Protein AF-A0AA43Z9T1-F1 (afdb_monomer_lite)

Sequence (81 aa):
MHVFVPCNAETPLWLVADEATDHRLEAQYTSLVSEPYEEAFAVLRGTPGPQLDCPGCRDFPGSFRVSEIIEYRLAEAGDCR

Organism: NCBI:txid353

Structure (mmCIF, N/CA/C/O backbone):
data_AF-A0AA43Z9T1-F1
#
_entry.id   AF-A0AA43Z9T1-F1
#
loop_
_atom_site.group_PDB
_atom_site.id
_atom_site.type_symbol
_atom_site.label_atom_id
_atom_site.label_alt_id
_atom_site.label_comp_id
_atom_site.label_asym_id
_atom_site.label_entity_id
_atom_site.label_seq_id
_atom_site.pdbx_PDB_ins_code
_atom_site.Cartn_x
_atom_site.Cartn_y
_atom_site.Cartn_z
_atom_site.occupancy
_atom_site.B_iso_or_equiv
_atom_site.auth_seq_id
_atom_site.auth_comp_id
_atom_site.auth_asym_id
_atom_site.auth_atom_id
_atom_site.pdbx_PDB_model_num
ATOM 1 N N . MET A 1 1 ? 2.662 6.297 -5.682 1.00 64.19 1 MET A N 1
ATOM 2 C CA . MET A 1 1 ? 3.918 5.707 -5.146 1.00 64.19 1 MET A CA 1
ATOM 3 C C . MET A 1 1 ? 3.769 5.481 -3.647 1.00 64.19 1 MET A C 1
ATOM 5 O O . MET A 1 1 ? 3.630 6.458 -2.923 1.00 64.19 1 MET A O 1
ATOM 9 N N . HIS A 1 2 ? 3.741 4.224 -3.190 1.00 76.88 2 HIS A N 1
ATOM 10 C CA . HIS A 1 2 ? 3.285 3.880 -1.835 1.00 76.88 2 HIS A CA 1
ATOM 11 C C . HIS A 1 2 ? 4.256 2.956 -1.106 1.00 76.88 2 HIS A C 1
ATOM 13 O O . HIS A 1 2 ? 4.626 1.896 -1.615 1.00 76.88 2 HIS A O 1
ATOM 19 N N . VAL A 1 3 ? 4.630 3.356 0.107 1.00 89.88 3 VAL A N 1
ATOM 20 C CA . VAL A 1 3 ? 5.311 2.494 1.076 1.00 89.88 3 VAL A CA 1
ATOM 21 C C . VAL A 1 3 ? 4.242 1.749 1.862 1.00 89.88 3 VAL A C 1
ATOM 23 O O . VAL A 1 3 ? 3.270 2.355 2.301 1.00 89.88 3 VAL A O 1
ATOM 26 N N . PHE A 1 4 ? 4.414 0.444 2.045 1.00 92.31 4 PHE A N 1
ATOM 27 C CA . PHE A 1 4 ? 3.493 -0.374 2.824 1.00 92.31 4 PHE A CA 1
ATOM 28 C C . PHE A 1 4 ? 4.226 -1.042 3.975 1.00 92.31 4 PHE A C 1
ATOM 30 O O . PHE A 1 4 ? 5.209 -1.747 3.759 1.00 92.31 4 PHE A O 1
ATOM 37 N N . VAL A 1 5 ? 3.734 -0.840 5.194 1.00 92.88 5 VAL A N 1
ATOM 38 C CA . VAL A 1 5 ? 4.226 -1.522 6.392 1.00 92.88 5 VAL A CA 1
ATOM 39 C C . VAL A 1 5 ? 3.230 -2.632 6.724 1.00 92.88 5 VAL A C 1
ATOM 41 O O . VAL A 1 5 ? 2.114 -2.330 7.147 1.00 92.88 5 VAL A O 1
ATOM 44 N N . PRO A 1 6 ? 3.564 -3.917 6.497 1.00 92.56 6 PRO A N 1
ATOM 45 C CA . PRO A 1 6 ? 2.651 -4.997 6.835 1.00 92.56 6 PRO A CA 1
ATOM 46 C C . PRO A 1 6 ? 2.376 -5.029 8.340 1.00 92.56 6 PRO A C 1
ATOM 48 O O . PRO A 1 6 ? 3.290 -4.864 9.149 1.00 92.56 6 PRO A O 1
ATOM 51 N N . CYS A 1 7 ? 1.131 -5.323 8.720 1.00 91.56 7 CYS A N 1
ATOM 52 C CA . CYS A 1 7 ? 0.798 -5.593 10.114 1.00 91.56 7 CYS A CA 1
ATOM 53 C C . CYS A 1 7 ? 1.735 -6.668 10.688 1.00 91.56 7 CYS A C 1
ATOM 55 O O . CYS A 1 7 ? 1.959 -7.700 10.052 1.00 91.56 7 CYS A O 1
ATOM 57 N N . ASN A 1 8 ? 2.248 -6.446 11.901 1.00 88.12 8 ASN A N 1
ATOM 58 C CA . ASN A 1 8 ? 3.193 -7.339 12.584 1.00 88.12 8 ASN A CA 1
ATOM 59 C C . ASN A 1 8 ? 4.552 -7.528 11.878 1.00 88.12 8 ASN A C 1
ATOM 61 O O . ASN A 1 8 ? 5.257 -8.497 12.163 1.00 88.12 8 ASN A O 1
ATOM 65 N N . ALA A 1 9 ? 4.940 -6.622 10.977 1.00 88.00 9 ALA A N 1
ATOM 66 C CA . ALA A 1 9 ? 6.268 -6.596 10.376 1.00 88.00 9 ALA A CA 1
ATOM 67 C C . ALA A 1 9 ? 6.983 -5.276 10.685 1.00 88.00 9 ALA A C 1
ATOM 69 O O . ALA A 1 9 ? 6.388 -4.205 10.662 1.00 88.00 9 ALA A O 1
ATOM 70 N N . GLU A 1 10 ? 8.291 -5.354 10.927 1.00 82.19 10 GLU A N 1
ATOM 71 C CA . GLU A 1 10 ? 9.134 -4.169 11.157 1.00 82.19 10 GLU A CA 1
ATOM 72 C C . GLU A 1 10 ? 9.705 -3.594 9.856 1.00 82.19 10 GLU A C 1
AT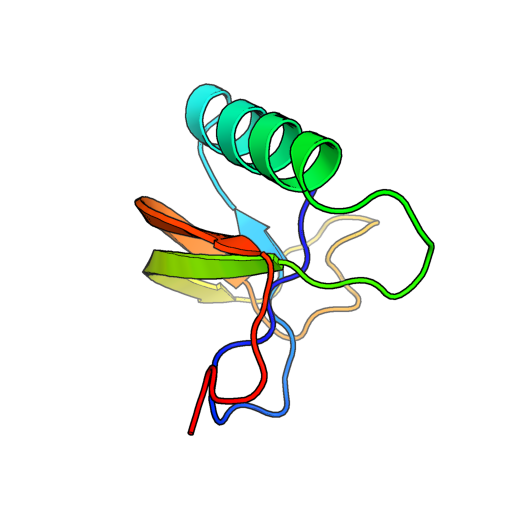OM 74 O O . GLU A 1 10 ? 10.263 -2.500 9.840 1.00 82.19 10 GLU A O 1
ATOM 79 N N . THR A 1 11 ? 9.602 -4.344 8.755 1.00 89.44 11 THR A N 1
ATOM 80 C CA . THR A 1 11 ? 10.236 -3.981 7.487 1.00 89.44 11 THR A CA 1
ATOM 81 C C . THR A 1 11 ? 9.208 -3.436 6.498 1.00 89.44 11 THR A C 1
ATOM 83 O O . THR A 1 11 ? 8.300 -4.169 6.097 1.00 89.44 11 THR A O 1
ATOM 86 N N . PRO A 1 12 ? 9.336 -2.164 6.076 1.00 93.25 12 PRO A N 1
ATOM 87 C CA . PRO A 1 12 ? 8.487 -1.616 5.033 1.00 93.25 12 PRO A CA 1
ATOM 88 C C . PRO A 1 12 ? 8.791 -2.284 3.689 1.00 93.25 12 PRO A C 1
ATOM 90 O O . PRO A 1 12 ? 9.935 -2.624 3.379 1.00 93.25 12 PRO A O 1
ATOM 93 N N . LEU A 1 13 ? 7.760 -2.437 2.869 1.00 94.38 13 LEU A N 1
ATOM 94 C CA . LEU A 1 13 ? 7.834 -2.976 1.520 1.00 94.38 13 LEU A CA 1
ATOM 95 C C . LEU A 1 13 ? 7.429 -1.911 0.507 1.00 94.38 13 LEU A C 1
ATOM 97 O O . LEU A 1 13 ? 6.546 -1.086 0.747 1.00 94.38 13 LEU A O 1
ATOM 101 N N . TRP A 1 14 ? 8.041 -1.981 -0.669 1.00 94.75 14 TRP A N 1
ATOM 102 C CA . TRP A 1 14 ? 7.632 -1.169 -1.805 1.00 94.75 14 TRP A CA 1
ATOM 103 C C . TRP A 1 14 ? 6.396 -1.757 -2.491 1.00 94.75 14 TRP A C 1
ATOM 105 O O . TRP A 1 14 ? 6.444 -2.908 -2.938 1.00 94.75 14 TRP A O 1
ATOM 115 N N . LEU A 1 15 ? 5.305 -0.995 -2.629 1.00 94.69 15 LEU A N 1
ATOM 116 C CA . LEU A 1 15 ? 4.152 -1.469 -3.397 1.00 94.69 15 LEU A CA 1
ATOM 117 C C . LEU A 1 15 ? 4.418 -1.403 -4.901 1.00 94.69 15 LEU A C 1
ATOM 119 O O . LEU A 1 15 ? 4.889 -0.404 -5.440 1.00 94.69 15 LEU A O 1
ATOM 123 N N . VAL A 1 16 ? 4.070 -2.490 -5.586 1.00 94.12 16 VAL A N 1
ATOM 124 C CA . VAL A 1 16 ? 4.071 -2.585 -7.046 1.00 94.12 16 VAL A CA 1
ATOM 125 C C . VAL A 1 16 ? 2.674 -2.970 -7.486 1.00 94.12 16 VAL A C 1
ATOM 127 O O . VAL A 1 16 ? 2.162 -4.000 -7.060 1.00 94.12 16 VAL A O 1
ATOM 130 N N . ALA A 1 17 ? 2.074 -2.198 -8.375 1.00 93.62 17 ALA A N 1
ATOM 131 C CA . ALA A 1 17 ? 0.776 -2.514 -8.946 1.00 93.62 17 ALA A CA 1
ATOM 132 C C . ALA A 1 17 ? 0.781 -2.197 -10.447 1.00 93.62 17 ALA A C 1
ATOM 134 O O . ALA A 1 17 ? 1.734 -1.601 -10.955 1.00 93.62 17 ALA A O 1
ATOM 135 N N . ASP A 1 18 ? -0.247 -2.640 -11.171 1.00 94.19 18 ASP A N 1
ATOM 136 C CA . ASP A 1 18 ? -0.497 -2.087 -12.502 1.00 94.19 18 ASP A CA 1
ATOM 137 C C . ASP A 1 18 ? -0.911 -0.609 -12.406 1.00 94.19 18 ASP A C 1
ATOM 139 O O . ASP A 1 18 ? -1.234 -0.106 -11.331 1.00 94.19 18 ASP A O 1
ATOM 143 N N . GLU A 1 19 ? -0.879 0.096 -13.534 1.00 93.44 19 GLU A N 1
ATOM 144 C CA . GLU A 1 19 ? -1.135 1.540 -13.592 1.00 93.44 19 GLU A CA 1
ATOM 145 C C . GLU A 1 19 ? -2.510 1.916 -13.016 1.00 93.44 19 GLU A C 1
ATOM 147 O O . GLU A 1 19 ? -2.627 2.850 -12.225 1.00 93.44 19 GLU A O 1
ATOM 152 N N . ALA A 1 20 ? -3.553 1.149 -13.345 1.00 93.81 20 ALA A N 1
ATOM 153 C CA . ALA A 1 20 ? -4.905 1.404 -12.856 1.00 93.81 20 ALA A CA 1
ATOM 154 C C . ALA A 1 20 ? -5.011 1.233 -11.331 1.00 93.81 20 ALA A C 1
ATOM 156 O O . ALA A 1 20 ? -5.661 2.030 -10.648 1.00 93.81 20 ALA A O 1
ATOM 157 N N . THR A 1 21 ? -4.369 0.200 -10.789 1.00 93.44 21 THR A N 1
ATOM 158 C CA . THR A 1 21 ? -4.360 -0.092 -9.355 1.00 93.44 21 THR A CA 1
ATOM 159 C C . THR A 1 21 ? -3.497 0.911 -8.598 1.00 93.44 21 THR A C 1
ATOM 161 O O . THR A 1 21 ? -3.918 1.369 -7.538 1.00 93.44 21 THR A O 1
ATOM 164 N N . ASP A 1 22 ? -2.340 1.311 -9.134 1.00 92.06 22 ASP A N 1
ATOM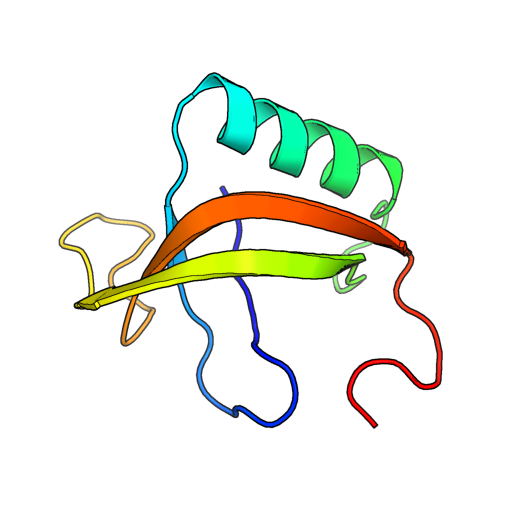 165 C CA . ASP A 1 22 ? -1.477 2.322 -8.509 1.00 92.06 22 ASP A CA 1
ATOM 166 C C . ASP A 1 22 ? -2.188 3.679 -8.421 1.00 92.06 22 ASP A C 1
ATOM 168 O O . ASP A 1 22 ? -2.246 4.279 -7.346 1.00 92.06 22 ASP A O 1
ATOM 172 N N . HIS A 1 23 ? -2.854 4.103 -9.501 1.00 92.62 23 HIS A N 1
ATOM 173 C CA . HIS A 1 23 ? -3.677 5.313 -9.484 1.00 92.62 23 HIS A CA 1
ATOM 174 C C . HIS A 1 23 ? -4.822 5.235 -8.477 1.00 92.62 23 HIS A C 1
ATOM 176 O O . HIS A 1 23 ? -5.123 6.223 -7.806 1.00 92.62 23 HIS A O 1
ATOM 182 N N . ARG A 1 24 ? -5.459 4.069 -8.332 1.00 92.31 24 ARG A N 1
ATOM 183 C CA . ARG A 1 24 ? -6.507 3.879 -7.325 1.00 92.31 24 ARG A CA 1
ATOM 184 C C . ARG A 1 24 ? -5.948 3.975 -5.905 1.00 92.31 24 ARG A C 1
ATOM 186 O O . ARG A 1 24 ? -6.559 4.650 -5.081 1.00 92.31 24 ARG A O 1
ATOM 193 N N . LEU A 1 25 ? -4.807 3.342 -5.626 1.00 91.81 25 LEU A N 1
ATOM 194 C CA . LEU A 1 25 ? -4.129 3.442 -4.329 1.00 91.81 25 LEU A CA 1
ATOM 195 C C . LEU A 1 25 ? -3.781 4.901 -4.009 1.00 91.81 25 LEU A C 1
ATOM 197 O O . LEU A 1 25 ? -4.020 5.361 -2.898 1.00 91.81 25 LEU A O 1
ATOM 201 N N . GLU A 1 26 ? -3.257 5.646 -4.985 1.00 91.31 26 GLU A N 1
ATOM 202 C CA . GLU A 1 26 ? -2.887 7.056 -4.820 1.00 91.31 26 GLU A CA 1
ATOM 203 C C . GLU A 1 26 ? -4.090 7.965 -4.589 1.00 91.31 26 GLU A C 1
ATOM 205 O O . GLU A 1 26 ? -4.089 8.761 -3.648 1.00 91.31 26 GLU A O 1
ATOM 210 N N . ALA A 1 27 ? -5.147 7.809 -5.382 1.00 91.56 27 ALA A N 1
ATOM 211 C CA . ALA A 1 27 ? -6.376 8.568 -5.204 1.00 91.56 27 ALA A CA 1
ATOM 212 C C . ALA A 1 27 ? -7.024 8.295 -3.835 1.00 91.56 27 ALA A C 1
ATOM 214 O O . ALA A 1 27 ? -7.470 9.227 -3.170 1.00 91.56 27 ALA A O 1
ATOM 215 N N . GLN A 1 28 ? -7.054 7.035 -3.384 1.00 91.44 28 GLN A N 1
ATOM 216 C CA . GLN A 1 28 ? -7.601 6.706 -2.066 1.00 91.44 28 GLN A CA 1
ATOM 217 C C . GLN A 1 28 ? -6.726 7.258 -0.939 1.00 91.44 28 GLN A C 1
ATOM 219 O O . GLN A 1 28 ? -7.263 7.901 -0.040 1.00 91.44 28 GLN A O 1
ATOM 224 N N . TYR A 1 29 ? -5.403 7.091 -1.016 1.00 90.94 29 TYR A N 1
ATOM 225 C CA . TYR A 1 29 ? -4.476 7.637 -0.023 1.00 90.94 29 TYR A CA 1
ATOM 226 C C . TYR A 1 29 ? -4.647 9.150 0.135 1.00 90.94 29 TYR A C 1
ATOM 228 O O . TYR A 1 29 ? -4.918 9.630 1.228 1.00 90.94 29 TYR A O 1
ATOM 236 N N . THR A 1 30 ? -4.581 9.895 -0.971 1.00 90.44 30 THR A N 1
ATOM 237 C CA . THR A 1 30 ? -4.711 11.364 -0.976 1.00 90.44 30 THR A CA 1
ATOM 238 C C . THR A 1 30 ? -6.087 11.862 -0.529 1.00 90.44 30 THR A C 1
ATOM 240 O O . THR A 1 30 ? -6.209 13.003 -0.096 1.00 90.44 30 THR A O 1
ATOM 243 N N . SER A 1 31 ? -7.128 11.026 -0.613 1.00 91.19 31 SER A N 1
ATOM 244 C CA . SER A 1 31 ? -8.465 11.358 -0.102 1.00 91.19 31 SER A CA 1
ATOM 245 C C . SER A 1 31 ? -8.625 11.158 1.409 1.00 91.19 31 SER A C 1
ATOM 247 O O . SER A 1 31 ? -9.569 11.691 1.989 1.00 91.19 31 SER A O 1
ATOM 249 N N . LEU A 1 32 ? -7.739 10.374 2.030 1.00 90.62 32 LEU A N 1
ATOM 250 C CA . LEU A 1 32 ? -7.814 9.990 3.442 1.00 90.62 32 LEU A CA 1
ATOM 251 C C . LEU A 1 32 ? -6.737 10.688 4.274 1.00 90.62 32 LEU A C 1
ATOM 253 O O . LEU A 1 32 ? -7.015 11.114 5.386 1.00 90.62 32 LEU A O 1
ATOM 257 N N . VAL A 1 33 ? -5.530 10.810 3.727 1.00 87.25 33 VAL A N 1
ATOM 258 C CA . VAL A 1 33 ? -4.358 11.390 4.382 1.00 87.25 33 VAL A CA 1
ATOM 259 C C . VAL A 1 33 ? -4.157 12.811 3.876 1.00 87.25 33 VAL A C 1
ATOM 261 O O . VAL A 1 33 ? -3.935 13.035 2.684 1.00 87.25 33 VAL A O 1
ATOM 264 N N . SER A 1 34 ? -4.234 13.771 4.794 1.00 84.81 34 SER A N 1
ATOM 265 C CA . SER A 1 34 ? -4.135 15.202 4.496 1.00 84.81 34 SER A CA 1
ATOM 266 C C . SER A 1 34 ? -2.971 15.884 5.211 1.00 84.81 34 SER A C 1
ATOM 268 O O . SER A 1 34 ? -2.439 16.874 4.701 1.00 84.81 34 SER A O 1
ATOM 270 N N . GLU A 1 35 ? -2.531 15.334 6.344 1.00 83.12 35 GLU A N 1
ATOM 271 C CA . GLU A 1 35 ? -1.389 15.836 7.098 1.00 83.12 35 GLU A CA 1
ATOM 272 C C . GLU A 1 35 ? -0.146 14.945 6.923 1.00 83.12 35 GLU A C 1
ATOM 274 O O . GLU A 1 35 ? -0.244 13.742 6.661 1.00 83.12 35 GLU A O 1
ATOM 279 N N . PRO A 1 36 ? 1.065 15.512 7.068 1.00 76.69 36 PRO A N 1
ATOM 280 C CA . PRO A 1 36 ? 2.276 14.711 7.174 1.00 76.69 36 PRO A CA 1
ATOM 281 C C . PRO A 1 36 ? 2.161 13.689 8.314 1.00 76.69 36 PRO A C 1
ATOM 283 O O . PRO A 1 36 ? 1.658 14.017 9.384 1.00 76.69 36 PRO A O 1
ATOM 286 N N . TYR A 1 37 ? 2.711 12.490 8.107 1.00 78.88 37 TYR A N 1
ATOM 287 C CA . TYR A 1 37 ? 2.752 11.386 9.084 1.00 78.88 37 TYR A CA 1
ATOM 288 C C . TYR A 1 37 ? 1.414 10.694 9.386 1.00 78.88 37 TYR A C 1
ATOM 290 O O . TYR A 1 37 ? 1.394 9.785 10.214 1.00 78.88 37 TYR A O 1
ATOM 298 N N . GLU A 1 38 ? 0.319 11.069 8.726 1.00 85.75 38 GLU A N 1
ATOM 299 C CA . GLU A 1 38 ? -0.900 10.262 8.749 1.00 85.75 38 GLU A CA 1
ATOM 300 C C . GLU A 1 38 ? -0.728 8.991 7.908 1.00 85.75 38 GLU A C 1
ATOM 302 O O . GLU A 1 38 ? -0.037 8.974 6.885 1.00 85.75 38 GLU A O 1
ATOM 307 N N . GLU A 1 39 ? -1.387 7.923 8.344 1.00 89.44 39 GLU A N 1
ATOM 308 C CA . GLU A 1 39 ? -1.359 6.618 7.695 1.00 89.44 39 GLU A CA 1
ATOM 309 C C . GLU A 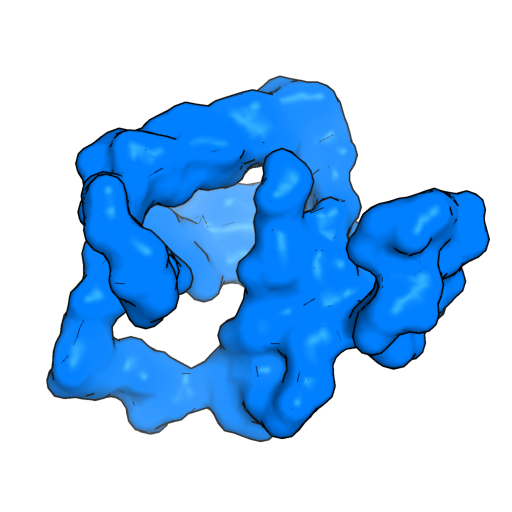1 39 ? -2.778 6.207 7.287 1.00 89.44 39 GLU A C 1
ATOM 311 O O . GLU A 1 39 ? -3.771 6.552 7.934 1.00 89.44 39 GLU A O 1
ATOM 316 N N . ALA A 1 40 ? -2.873 5.431 6.210 1.00 93.12 40 ALA A N 1
ATOM 317 C CA . ALA A 1 40 ? -4.102 4.759 5.818 1.00 93.12 40 ALA A CA 1
ATOM 318 C C . ALA A 1 40 ? -3.975 3.257 6.074 1.00 93.12 40 ALA A C 1
ATOM 320 O O . ALA A 1 40 ? -2.904 2.671 5.905 1.00 93.12 40 ALA A O 1
ATOM 321 N N . PHE A 1 41 ? -5.087 2.623 6.433 1.00 94.88 41 PHE A N 1
ATOM 322 C CA . PHE A 1 41 ? -5.157 1.179 6.568 1.00 94.88 41 PHE A CA 1
ATOM 323 C C . PHE A 1 41 ? -5.602 0.545 5.253 1.00 94.88 41 PHE A C 1
ATOM 325 O O . PHE A 1 41 ? -6.594 0.961 4.646 1.00 94.88 41 PHE A O 1
ATOM 332 N N . ALA A 1 42 ? -4.888 -0.497 4.833 1.00 95.06 42 ALA A N 1
ATOM 333 C CA . ALA A 1 42 ? -5.228 -1.260 3.645 1.00 95.06 42 ALA A CA 1
ATOM 334 C C . ALA A 1 42 ? -5.066 -2.764 3.875 1.00 95.06 42 ALA A C 1
ATOM 336 O O . ALA A 1 42 ? -4.070 -3.226 4.433 1.00 95.06 42 ALA A O 1
ATOM 337 N N . VAL A 1 43 ? -6.021 -3.533 3.352 1.00 95.75 43 VAL A N 1
ATOM 338 C CA . VAL A 1 43 ? -5.913 -4.987 3.211 1.00 95.75 43 VAL A CA 1
ATOM 339 C C . VAL A 1 43 ? -5.711 -5.283 1.736 1.00 95.75 43 VAL A C 1
ATOM 341 O O . VAL A 1 43 ? -6.573 -5.000 0.902 1.00 95.75 43 VAL A O 1
ATOM 344 N N . LEU A 1 44 ? -4.553 -5.845 1.406 1.00 95.44 44 LEU A N 1
ATOM 345 C CA . LEU A 1 44 ? -4.126 -6.080 0.032 1.00 95.44 44 LEU A CA 1
ATOM 346 C C . LEU A 1 44 ? -3.924 -7.575 -0.206 1.00 95.44 44 LEU A C 1
ATOM 348 O O . LEU A 1 44 ? -3.369 -8.286 0.633 1.00 95.44 44 LEU A O 1
ATOM 352 N N . ARG A 1 45 ? -4.323 -8.051 -1.384 1.00 96.69 45 ARG A N 1
ATOM 353 C CA . ARG A 1 45 ? -3.894 -9.348 -1.912 1.00 96.69 45 ARG A CA 1
ATOM 354 C C . ARG A 1 45 ? -2.746 -9.118 -2.879 1.00 96.69 45 ARG A C 1
ATOM 356 O O . ARG A 1 45 ? -2.752 -8.160 -3.650 1.00 96.69 45 ARG A O 1
ATOM 363 N N . GLY A 1 46 ? -1.769 -10.010 -2.849 1.00 95.31 46 GLY A N 1
ATOM 364 C CA . GLY A 1 46 ? -0.593 -9.881 -3.687 1.00 95.31 46 GLY A CA 1
ATOM 365 C C . GLY A 1 46 ? 0.463 -10.924 -3.376 1.00 95.31 46 GLY A C 1
ATOM 366 O O . GLY A 1 46 ? 0.214 -11.893 -2.658 1.00 95.31 46 GLY A O 1
ATOM 367 N N . THR A 1 47 ? 1.650 -10.709 -3.927 1.00 96.31 47 THR A N 1
ATOM 368 C CA . THR A 1 47 ? 2.805 -11.588 -3.738 1.00 96.31 47 THR A CA 1
ATOM 369 C C . THR A 1 47 ? 4.025 -10.785 -3.302 1.00 96.31 47 THR A C 1
ATOM 371 O O . THR A 1 47 ? 4.319 -9.765 -3.938 1.00 96.31 47 THR A O 1
ATOM 374 N N . PRO A 1 48 ? 4.774 -11.239 -2.280 1.00 94.69 48 PRO A N 1
ATOM 375 C CA . PRO A 1 48 ? 6.046 -10.626 -1.931 1.00 94.69 48 PRO A CA 1
ATOM 376 C C . PRO A 1 48 ? 7.051 -10.793 -3.076 1.00 94.69 48 PRO A C 1
ATOM 378 O O . PRO A 1 48 ? 7.022 -11.775 -3.821 1.00 94.69 48 PRO A O 1
ATOM 381 N N . GLY A 1 49 ? 7.941 -9.821 -3.207 1.00 94.19 49 GLY A N 1
ATOM 382 C CA . GLY A 1 49 ? 8.977 -9.768 -4.223 1.00 94.19 49 GLY A CA 1
ATOM 383 C C . GLY A 1 49 ? 10.299 -9.251 -3.657 1.00 94.19 49 GLY A C 1
ATOM 384 O O . GLY A 1 49 ? 10.350 -8.745 -2.532 1.00 94.19 49 GLY A O 1
ATOM 385 N N . PRO A 1 50 ? 11.387 -9.379 -4.430 1.00 95.00 50 PRO A N 1
ATOM 386 C CA . PRO A 1 50 ? 12.693 -8.882 -4.020 1.00 95.00 50 PRO A CA 1
ATOM 387 C C . PRO A 1 50 ? 12.707 -7.350 -3.955 1.00 95.00 50 PRO A C 1
ATOM 389 O O . PRO A 1 50 ? 11.797 -6.677 -4.454 1.00 95.00 50 PRO A O 1
ATOM 392 N N . GLN A 1 51 ? 13.774 -6.799 -3.376 1.00 94.94 51 GLN A N 1
ATOM 393 C CA . GLN A 1 51 ? 14.122 -5.394 -3.561 1.00 94.94 51 GLN A CA 1
ATOM 394 C C . GLN A 1 51 ? 14.226 -5.080 -5.060 1.00 94.94 51 GLN A C 1
ATOM 396 O O . GLN A 1 51 ? 14.715 -5.889 -5.853 1.00 94.94 51 GLN A O 1
ATOM 401 N N . LEU A 1 52 ? 13.747 -3.903 -5.443 1.00 92.31 52 LEU A N 1
ATOM 402 C CA . LEU A 1 52 ? 13.743 -3.449 -6.826 1.00 92.31 52 LEU A CA 1
ATOM 403 C C . LEU A 1 52 ? 14.909 -2.494 -7.077 1.00 92.31 52 LEU A C 1
ATOM 405 O O . LEU A 1 52 ? 15.289 -1.708 -6.210 1.00 92.31 52 LEU A O 1
ATOM 409 N N . ASP A 1 53 ? 15.444 -2.526 -8.295 1.00 89.88 53 ASP A N 1
ATOM 410 C CA . ASP A 1 53 ? 16.463 -1.572 -8.718 1.00 89.88 53 ASP A CA 1
ATOM 411 C C . ASP A 1 53 ? 15.812 -0.320 -9.317 1.00 89.88 53 ASP A C 1
ATOM 413 O O . ASP A 1 53 ? 15.648 -0.191 -10.530 1.00 89.88 53 ASP A O 1
ATOM 417 N N . CYS A 1 54 ? 15.398 0.605 -8.451 1.00 86.75 54 CYS A N 1
ATOM 418 C CA . CYS A 1 54 ? 14.920 1.921 -8.865 1.00 86.75 54 CYS A CA 1
ATOM 419 C C . CYS A 1 54 ? 15.281 3.010 -7.839 1.00 86.75 54 CYS A C 1
ATOM 421 O O . CYS A 1 54 ? 15.401 2.714 -6.649 1.00 86.75 54 CYS A O 1
ATOM 423 N N . PRO A 1 55 ? 15.434 4.281 -8.259 1.00 85.06 55 PRO A N 1
ATOM 424 C CA . PRO A 1 55 ? 15.939 5.341 -7.384 1.00 85.06 55 PRO A CA 1
ATOM 425 C C . PRO A 1 55 ? 15.160 5.536 -6.076 1.00 85.06 55 PRO A C 1
ATOM 427 O O . PRO A 1 55 ? 15.776 5.855 -5.071 1.00 85.06 55 PRO A O 1
ATOM 430 N N . GLY A 1 56 ? 13.838 5.330 -6.081 1.00 82.56 56 GLY A N 1
ATOM 431 C CA . GLY A 1 56 ? 12.985 5.513 -4.899 1.00 82.56 56 GLY A CA 1
ATOM 432 C C . GLY A 1 56 ? 12.683 4.241 -4.104 1.00 82.56 56 GLY A C 1
ATOM 433 O O . GLY A 1 56 ? 12.184 4.337 -2.992 1.00 82.56 56 GLY A O 1
ATOM 434 N N . CYS A 1 57 ? 12.969 3.057 -4.651 1.00 87.75 57 CYS A N 1
ATOM 435 C CA . CYS A 1 57 ? 12.610 1.780 -4.025 1.00 87.75 57 CYS A CA 1
ATOM 436 C C . CYS A 1 57 ? 13.802 1.032 -3.406 1.00 87.75 57 CYS A C 1
ATOM 438 O O . CYS A 1 57 ? 13.597 0.058 -2.685 1.00 87.75 57 CYS A O 1
ATOM 440 N N . ARG A 1 58 ? 15.041 1.477 -3.659 1.00 88.44 58 ARG A N 1
ATOM 441 C CA . ARG A 1 58 ? 16.267 0.863 -3.111 1.00 88.44 58 ARG A CA 1
ATOM 442 C C . ARG A 1 58 ? 16.383 0.956 -1.588 1.00 88.44 58 ARG A C 1
ATOM 444 O O . ARG A 1 58 ? 17.120 0.170 -1.003 1.00 88.44 58 ARG A O 1
ATOM 451 N N . ASP A 1 59 ? 15.659 1.871 -0.951 1.00 89.62 59 ASP A N 1
ATOM 452 C CA . ASP A 1 59 ? 15.655 2.004 0.511 1.00 89.62 59 ASP A CA 1
ATOM 453 C C . ASP A 1 59 ? 14.800 0.926 1.202 1.00 89.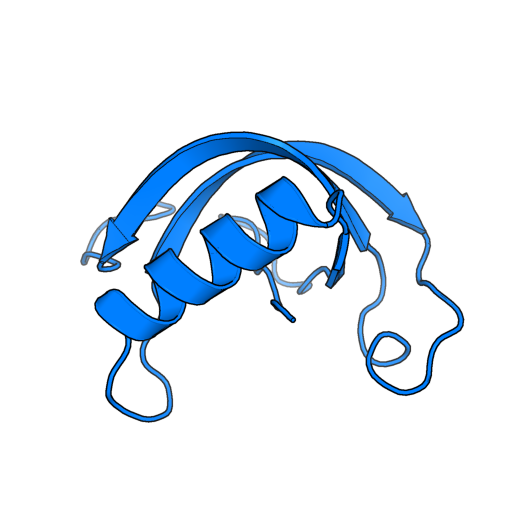62 59 ASP A C 1
ATOM 455 O O . ASP A 1 59 ? 14.850 0.774 2.421 1.00 89.62 59 ASP A O 1
ATOM 459 N N . PHE A 1 60 ? 14.041 0.136 0.432 1.00 91.75 60 PHE A N 1
ATOM 460 C CA . PHE A 1 60 ? 13.159 -0.906 0.950 1.00 91.75 60 PHE A CA 1
ATOM 461 C C . PHE A 1 60 ? 13.760 -2.293 0.696 1.00 91.75 60 PHE A C 1
ATOM 463 O O . PHE A 1 60 ? 14.175 -2.582 -0.429 1.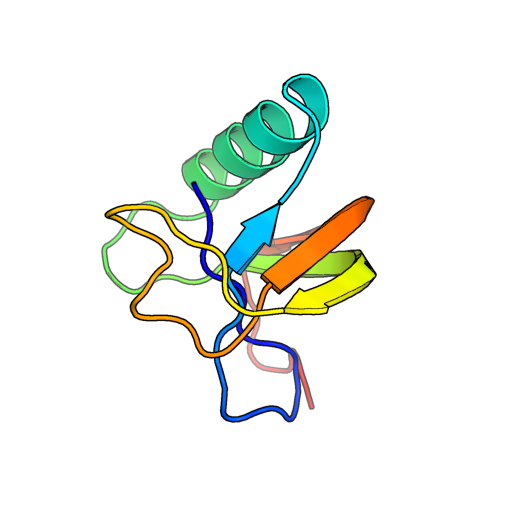00 91.75 60 PHE A O 1
ATOM 470 N N . PRO A 1 61 ? 13.800 -3.187 1.700 1.00 92.69 61 PRO A N 1
ATOM 471 C CA . PRO A 1 61 ? 14.421 -4.510 1.579 1.00 92.69 61 PRO A CA 1
ATOM 472 C C . PRO A 1 61 ? 13.667 -5.466 0.641 1.00 92.69 61 PRO A C 1
ATOM 474 O O . PRO A 1 61 ? 14.194 -6.515 0.270 1.00 92.69 61 PRO A O 1
ATOM 477 N N . GLY A 1 62 ? 12.437 -5.127 0.259 1.00 94.62 62 GLY A N 1
ATOM 478 C CA . GLY A 1 62 ? 11.582 -5.961 -0.569 1.00 94.62 62 GLY A CA 1
ATOM 479 C C . GLY A 1 62 ? 10.458 -5.176 -1.224 1.00 94.62 62 GLY A C 1
ATOM 480 O O . GLY A 1 62 ? 10.274 -3.978 -0.997 1.00 94.62 62 GLY A O 1
ATOM 481 N N . SER A 1 63 ? 9.684 -5.886 -2.033 1.00 95.38 63 SER A N 1
ATOM 482 C CA . SER A 1 63 ? 8.483 -5.358 -2.667 1.00 95.38 63 SER A CA 1
ATOM 483 C C . SER A 1 63 ? 7.271 -6.231 -2.372 1.00 95.38 63 SER A C 1
ATOM 485 O O . SER A 1 63 ? 7.386 -7.392 -1.977 1.00 95.38 63 SER A O 1
ATOM 487 N N . PHE A 1 64 ? 6.090 -5.670 -2.579 1.00 96.00 64 PHE A N 1
ATOM 488 C CA . PHE A 1 64 ? 4.837 -6.398 -2.564 1.00 96.00 64 PHE A CA 1
ATOM 489 C C . PHE A 1 64 ? 4.053 -6.054 -3.826 1.00 96.00 64 PHE A C 1
ATOM 491 O O . PHE A 1 64 ? 3.646 -4.911 -4.036 1.00 96.00 64 PHE A O 1
ATOM 498 N N . ARG A 1 65 ? 3.869 -7.051 -4.695 1.00 95.81 65 ARG A N 1
ATOM 499 C CA . ARG A 1 65 ? 3.099 -6.900 -5.926 1.00 95.81 65 ARG A CA 1
ATOM 500 C C . ARG A 1 65 ? 1.622 -7.095 -5.625 1.00 95.81 65 ARG A C 1
ATOM 502 O O . ARG A 1 65 ? 1.198 -8.222 -5.383 1.00 95.81 65 ARG A O 1
ATOM 509 N N . VAL A 1 66 ? 0.863 -6.011 -5.661 1.00 96.56 66 VAL A N 1
ATOM 510 C CA . VAL A 1 66 ? -0.576 -5.979 -5.412 1.00 96.56 66 VAL A CA 1
ATOM 511 C C . VAL A 1 66 ? -1.311 -6.565 -6.614 1.00 96.56 66 VAL A C 1
ATOM 513 O O . VAL A 1 66 ? -1.067 -6.173 -7.754 1.00 96.56 66 VAL A O 1
ATOM 516 N N . SER A 1 67 ? -2.211 -7.508 -6.352 1.00 95.56 67 SER A N 1
ATOM 517 C CA . SER A 1 67 ? -3.162 -8.036 -7.332 1.00 95.56 67 SER A CA 1
ATOM 518 C C . SER A 1 67 ? -4.594 -7.577 -7.065 1.00 95.56 67 SER A C 1
ATOM 520 O O . SER A 1 67 ? -5.401 -7.557 -7.988 1.00 95.56 67 SER A O 1
ATOM 522 N N . GLU A 1 68 ? -4.924 -7.210 -5.823 1.00 95.19 68 GLU A N 1
ATOM 523 C CA . GLU A 1 68 ? -6.262 -6.750 -5.450 1.00 95.19 68 GLU A CA 1
ATOM 524 C C . GLU A 1 68 ? -6.219 -5.896 -4.175 1.00 95.19 68 GLU A C 1
ATOM 526 O O . GLU A 1 68 ? -5.486 -6.201 -3.231 1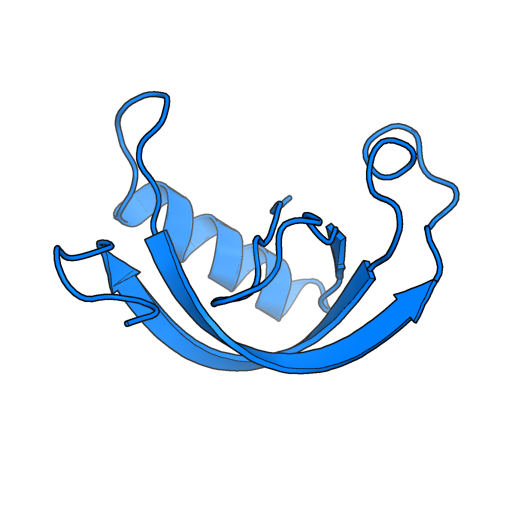.00 95.19 68 GLU A O 1
ATOM 531 N N . ILE A 1 69 ? -7.049 -4.852 -4.136 1.00 94.69 69 ILE A N 1
ATOM 532 C CA . ILE A 1 69 ? -7.314 -4.045 -2.940 1.00 94.69 69 ILE A CA 1
ATOM 533 C C . ILE A 1 69 ? -8.606 -4.577 -2.316 1.00 94.69 69 ILE A C 1
ATOM 535 O O . ILE A 1 69 ? -9.682 -4.385 -2.884 1.00 94.69 69 ILE A O 1
ATOM 539 N N . ILE A 1 70 ? -8.496 -5.256 -1.175 1.00 96.38 70 ILE A N 1
ATOM 540 C CA . ILE A 1 70 ? -9.641 -5.836 -0.457 1.00 96.38 70 ILE A CA 1
ATOM 541 C C . ILE A 1 70 ? -10.326 -4.754 0.382 1.00 96.38 70 ILE A C 1
ATOM 543 O O . ILE A 1 70 ? -11.547 -4.628 0.360 1.00 96.38 70 ILE A O 1
ATOM 547 N N . GLU A 1 71 ? -9.533 -3.954 1.092 1.00 95.38 71 GLU A N 1
ATOM 548 C CA . GLU A 1 71 ? -10.006 -2.871 1.952 1.00 95.38 71 GLU A CA 1
ATOM 549 C C . GLU A 1 71 ? -9.034 -1.695 1.885 1.00 95.38 71 GLU A C 1
ATOM 551 O O . GLU A 1 71 ? -7.826 -1.894 1.745 1.00 95.38 71 GLU A O 1
ATOM 556 N N . TYR A 1 72 ? -9.568 -0.478 1.976 1.00 94.19 72 TYR A N 1
ATOM 557 C CA . TYR A 1 72 ? -8.780 0.746 2.062 1.00 94.19 72 TYR A CA 1
ATOM 558 C C . TYR A 1 72 ? -9.590 1.819 2.799 1.00 94.19 72 TYR A C 1
ATOM 560 O O . TYR A 1 72 ? -10.664 2.201 2.327 1.00 94.19 72 TYR A O 1
ATOM 568 N N . ARG A 1 73 ? -9.094 2.299 3.943 1.00 94.44 73 ARG A N 1
ATOM 569 C CA . ARG A 1 73 ? -9.760 3.304 4.791 1.00 94.44 73 ARG A CA 1
ATOM 570 C C . ARG A 1 73 ? -8.760 4.086 5.649 1.00 94.44 73 ARG A C 1
ATOM 572 O O . ARG A 1 73 ? -7.564 3.809 5.622 1.00 94.44 73 ARG A O 1
ATOM 579 N N . LEU A 1 74 ? -9.256 5.062 6.410 1.00 92.19 74 LEU A N 1
ATOM 580 C CA . LEU A 1 74 ? -8.477 5.704 7.472 1.00 92.19 74 LEU A CA 1
ATOM 581 C C . LEU A 1 74 ? -7.980 4.654 8.473 1.00 92.19 74 LEU A C 1
ATOM 583 O O . LEU A 1 74 ? -8.709 3.710 8.800 1.00 92.19 74 LEU A O 1
ATOM 587 N N . ALA A 1 75 ? -6.744 4.833 8.938 1.00 91.88 75 ALA A N 1
ATOM 588 C CA . ALA A 1 75 ? -6.209 4.025 10.021 1.00 91.88 75 ALA A CA 1
ATOM 589 C C . ALA A 1 75 ? -6.929 4.352 11.340 1.00 91.88 75 ALA A C 1
ATOM 591 O O . ALA A 1 75 ? -7.220 5.510 11.643 1.00 91.88 75 ALA A O 1
ATOM 592 N N . GLU A 1 76 ? -7.216 3.323 12.132 1.00 92.56 76 GLU A N 1
ATOM 593 C CA . GLU A 1 76 ? -7.908 3.413 13.415 1.00 92.56 76 GLU A CA 1
ATOM 594 C C . GLU A 1 76 ? -7.088 2.784 14.549 1.00 92.56 76 GLU A C 1
ATOM 596 O O . GLU A 1 76 ? -6.234 1.914 14.354 1.00 92.56 76 GLU A O 1
ATOM 601 N N . ALA A 1 77 ? -7.386 3.203 15.783 1.00 83.12 77 ALA A N 1
ATOM 602 C CA . ALA A 1 77 ? -6.757 2.683 16.993 1.00 83.12 77 ALA A CA 1
ATOM 603 C C . ALA A 1 77 ? -7.181 1.226 17.261 1.00 83.12 77 ALA A C 1
ATOM 605 O O . ALA A 1 77 ? -8.076 0.946 18.058 1.00 83.12 77 ALA A O 1
ATOM 606 N N . GLY A 1 78 ? -6.513 0.281 16.611 1.00 84.94 78 GLY A N 1
ATOM 607 C CA . GLY A 1 78 ? -6.860 -1.139 16.654 1.00 84.94 78 GLY A CA 1
ATOM 608 C C . GLY A 1 78 ? -6.437 -1.900 15.407 1.00 84.94 78 GLY A C 1
ATOM 609 O O . GLY A 1 78 ? -6.365 -3.126 15.453 1.00 84.94 78 GLY A O 1
ATOM 610 N N . ASP A 1 79 ? -6.104 -1.185 14.335 1.00 89.12 79 ASP A N 1
ATOM 611 C CA . ASP A 1 79 ? -5.534 -1.799 13.149 1.00 89.12 79 ASP A CA 1
ATOM 612 C C . ASP A 1 79 ? -4.240 -2.539 13.483 1.00 89.12 79 ASP A C 1
ATOM 614 O O . ASP A 1 79 ? -3.461 -2.126 14.346 1.00 89.12 79 ASP A O 1
ATOM 618 N N . CYS A 1 80 ? -4.040 -3.670 12.807 1.00 84.31 80 CYS A N 1
ATOM 619 C CA . CYS A 1 80 ? -2.883 -4.543 12.988 1.00 84.31 80 CYS A CA 1
ATOM 620 C C . CYS A 1 80 ? -2.701 -5.154 14.397 1.00 84.31 80 CYS A C 1
ATOM 622 O O . CYS A 1 80 ? -1.609 -5.650 14.679 1.00 84.31 80 CYS A O 1
ATOM 624 N N . ARG A 1 81 ? -3.729 -5.145 15.263 1.00 79.50 81 ARG A N 1
ATOM 625 C CA . ARG A 1 81 ? -3.725 -5.851 16.562 1.00 79.50 81 ARG A CA 1
ATOM 626 C C . ARG A 1 81 ? -4.124 -7.321 16.470 1.00 79.50 81 ARG A C 1
ATOM 628 O O . ARG A 1 81 ? -4.939 -7.670 15.590 1.00 79.50 81 ARG A O 1
#

Radius of gyration: 12.35 Å; chains: 1; bounding box: 26×27×31 Å

pLDDT: mean 90.74, std 5.55, range [64.19, 96.69]

Secondary structure (DSSP, 8-state):
--EE--TT-SS-EEEE--HHHHHHHHHHHHHH--STT--EEEEEEEEEEEPP-STTTTTSSEEEEEEEEEEEEE--TTTT-

Foldseek 3Di:
DDWDDDQPHPFIAAEAEPPVVVVVVVVLCVVADDDPPFDKDWDFDFDKAAQDPDPPRNVGRTHTYGPDTPDIGGDDDPPSD